Protein AF-A0A1W9PDZ0-F1 (afdb_monomer)

Radius of gyration: 18.35 Å; Cα contacts (8 Å, |Δi|>4): 127; chains: 1; bounding box: 54×23×53 Å

Sequence (155 aa):
MIEKKENYKMKNGFCNVFLFLFAMDGILSLFGGTITLLGSNITQTWYYQIFGGIFSFGIVVCAIVQITIGFVKKLRWSARIIGMYVIFYSIMGPIIAFLYGLYLGMQGMSAMEARIFGLRSTFMNIYSVIIGFIQIVLFFWALKDLSKGHYLSKG

Nearest PDB structures (foldseek):
  3zdl-assembly1_A  TM=4.942E-01  e=3.289E+00  Gallus gallus

Mean predicted aligned error: 8.2 Å

Structure (mmCIF, N/CA/C/O backbone):
data_AF-A0A1W9PDZ0-F1
#
_entry.id   AF-A0A1W9PDZ0-F1
#
loop_
_atom_site.group_PDB
_atom_site.id
_atom_site.type_symbol
_atom_site.label_atom_id
_atom_site.label_alt_id
_atom_site.label_comp_id
_atom_site.label_asym_id
_atom_site.label_entity_id
_atom_site.label_seq_id
_atom_site.pdbx_PDB_ins_code
_atom_site.Cartn_x
_atom_site.Cartn_y
_atom_site.Cartn_z
_atom_site.occupancy
_atom_site.B_iso_or_equiv
_atom_site.auth_seq_id
_atom_site.auth_comp_id
_atom_site.auth_asym_id
_atom_site.auth_atom_id
_atom_site.pdbx_PDB_model_num
ATOM 1 N N . MET A 1 1 ? -29.556 5.976 27.550 1.00 47.12 1 MET A N 1
ATOM 2 C CA . MET A 1 1 ? -29.011 4.919 26.651 1.00 47.12 1 MET A CA 1
ATOM 3 C C . MET A 1 1 ? -28.590 5.433 25.266 1.00 47.12 1 MET A C 1
ATOM 5 O O . MET A 1 1 ? -27.787 4.768 24.622 1.00 47.12 1 MET A O 1
ATOM 9 N N . ILE A 1 2 ? -29.073 6.598 24.814 1.00 44.34 2 ILE A N 1
ATOM 10 C CA . ILE A 1 2 ? -28.800 7.152 23.473 1.00 44.34 2 ILE A CA 1
ATOM 11 C C . ILE A 1 2 ? -27.422 7.852 23.401 1.00 44.34 2 ILE A C 1
ATOM 13 O O . ILE A 1 2 ? -26.660 7.592 22.473 1.00 44.34 2 ILE A O 1
ATOM 17 N N . GLU A 1 3 ? -27.007 8.579 24.445 1.00 34.84 3 GLU A N 1
ATOM 18 C CA . GLU A 1 3 ? -25.700 9.276 24.495 1.00 34.84 3 GLU A CA 1
ATOM 19 C C . GLU A 1 3 ? -24.471 8.349 24.429 1.00 34.84 3 GLU A C 1
ATOM 21 O O . GLU A 1 3 ? -23.415 8.711 23.907 1.00 34.84 3 GLU A O 1
ATOM 26 N N . LYS A 1 4 ? -24.592 7.105 24.915 1.00 38.75 4 LYS A N 1
ATOM 27 C CA . LYS A 1 4 ? -23.493 6.122 24.861 1.00 38.75 4 LYS A CA 1
ATOM 28 C C . LYS A 1 4 ? -23.217 5.642 23.428 1.00 38.75 4 LYS A C 1
ATOM 30 O O . LYS A 1 4 ? -22.104 5.203 23.141 1.00 38.75 4 LYS A O 1
ATOM 35 N N . LYS A 1 5 ? -24.213 5.734 22.536 1.00 40.66 5 LYS A N 1
ATOM 36 C CA . LYS A 1 5 ? -24.134 5.319 21.127 1.00 40.66 5 LYS A CA 1
ATOM 37 C C . LYS A 1 5 ? -23.450 6.383 20.260 1.00 40.66 5 LYS A C 1
ATOM 39 O O . LYS A 1 5 ? -22.642 6.029 19.405 1.00 40.66 5 LYS A O 1
ATOM 44 N N . GLU A 1 6 ? -23.688 7.668 20.526 1.00 36.66 6 GLU A N 1
ATOM 45 C CA . GLU A 1 6 ? -23.016 8.778 19.824 1.00 36.66 6 GLU A CA 1
ATOM 46 C C . GLU A 1 6 ? -21.526 8.874 20.156 1.00 36.66 6 GLU A C 1
ATOM 48 O O . GLU A 1 6 ? -20.690 9.003 19.258 1.00 36.66 6 GLU A O 1
ATOM 53 N N . ASN A 1 7 ? -21.162 8.688 21.426 1.00 38.09 7 ASN A N 1
ATOM 54 C CA . ASN A 1 7 ? -19.760 8.699 21.851 1.00 38.09 7 ASN A CA 1
ATOM 55 C C . ASN A 1 7 ? -18.939 7.529 21.259 1.00 38.09 7 ASN A C 1
ATOM 57 O O . ASN A 1 7 ? -17.730 7.646 21.050 1.00 38.09 7 ASN A O 1
ATOM 61 N N . TYR A 1 8 ? -19.588 6.403 20.943 1.00 42.28 8 TYR A N 1
ATOM 62 C CA . TYR A 1 8 ? -18.967 5.276 20.233 1.00 42.28 8 TYR A CA 1
ATOM 63 C C . TYR A 1 8 ? -18.727 5.578 18.746 1.00 42.28 8 TYR A C 1
ATOM 65 O O . TYR A 1 8 ? -17.746 5.108 18.169 1.00 42.28 8 TYR A O 1
ATOM 73 N N . LYS A 1 9 ? -19.601 6.387 18.133 1.00 43.34 9 LYS A N 1
ATOM 74 C CA . LYS A 1 9 ? -19.535 6.766 16.716 1.00 43.34 9 LYS A CA 1
ATOM 75 C C . LYS A 1 9 ? -18.369 7.725 16.445 1.00 43.34 9 LYS A C 1
ATOM 77 O O . LYS A 1 9 ? -17.638 7.525 15.480 1.00 43.34 9 LYS A O 1
ATOM 82 N N . MET A 1 10 ? -18.123 8.687 17.342 1.00 42.72 10 MET A N 1
ATOM 83 C CA . MET A 1 10 ? -16.971 9.600 17.243 1.00 42.72 10 MET A CA 1
ATOM 84 C C . MET A 1 10 ? -15.621 8.925 17.546 1.00 42.72 10 MET A C 1
ATOM 86 O O . MET A 1 10 ? -14.622 9.246 16.907 1.00 42.72 10 MET A O 1
ATOM 90 N N . LYS A 1 11 ? -15.565 7.939 18.456 1.00 51.50 11 LYS A N 1
ATOM 91 C CA . LYS A 1 11 ? -14.305 7.253 18.827 1.00 51.50 11 LYS A CA 1
ATOM 92 C C . LYS A 1 11 ? -13.717 6.329 17.750 1.00 51.50 11 LYS A C 1
ATOM 94 O O . LYS A 1 11 ? -12.567 5.915 17.902 1.00 51.50 11 LYS A O 1
ATOM 99 N N . ASN A 1 12 ? -14.469 6.038 16.685 1.00 65.19 12 ASN A N 1
ATOM 100 C CA . ASN A 1 12 ? -14.071 5.129 15.603 1.00 65.19 12 ASN A CA 1
ATOM 101 C C . ASN A 1 12 ? -13.900 5.824 14.237 1.00 65.19 12 ASN A C 1
ATOM 103 O O . ASN A 1 12 ? -13.544 5.162 13.265 1.00 65.19 12 ASN A O 1
ATOM 107 N N . GLY A 1 13 ? -14.125 7.142 14.146 1.00 73.62 13 GLY A N 1
ATOM 108 C CA . GLY A 1 13 ? -14.081 7.875 12.874 1.00 73.62 13 GLY A CA 1
ATOM 109 C C . GLY A 1 13 ? -12.735 7.755 12.157 1.00 73.62 13 GLY A C 1
ATOM 110 O O . GLY A 1 13 ? -12.700 7.418 10.978 1.00 73.62 13 GLY A O 1
ATOM 111 N N . PHE A 1 14 ? -11.628 7.924 12.887 1.00 82.94 14 PHE A N 1
ATOM 112 C CA . PHE A 1 14 ? -10.283 7.822 12.314 1.00 82.94 14 PHE A CA 1
ATOM 113 C C . PHE A 1 14 ? -9.988 6.433 11.734 1.00 82.94 14 PHE A C 1
ATOM 115 O O . PHE A 1 14 ? -9.549 6.330 10.596 1.00 82.94 14 PHE A O 1
ATOM 122 N N . CYS A 1 15 ? -10.271 5.362 12.484 1.00 82.06 15 CYS A N 1
ATOM 123 C CA . CYS A 1 15 ? -10.005 3.998 12.023 1.00 82.06 15 CYS A CA 1
ATOM 124 C C . CYS A 1 15 ? -10.846 3.643 10.792 1.00 82.06 15 CYS A C 1
ATOM 126 O O . CYS A 1 15 ? -10.344 2.974 9.899 1.00 82.06 15 CYS A O 1
ATOM 128 N N . ASN A 1 16 ? -12.099 4.103 10.722 1.00 83.81 16 ASN A N 1
ATOM 129 C CA . ASN A 1 16 ? -12.952 3.890 9.552 1.00 83.81 16 ASN A CA 1
ATOM 130 C C . ASN A 1 16 ? -12.442 4.653 8.323 1.00 83.81 16 ASN A C 1
ATOM 132 O O . ASN A 1 16 ? -12.399 4.090 7.232 1.00 83.81 16 ASN A O 1
ATOM 136 N N . VAL A 1 17 ? -12.023 5.912 8.497 1.00 86.88 17 VAL A N 1
ATOM 137 C CA . VAL A 1 17 ? -11.403 6.703 7.422 1.00 86.88 17 VAL A CA 1
ATOM 138 C C . VAL A 1 17 ? -10.111 6.038 6.957 1.00 86.88 17 VAL A C 1
ATOM 140 O O . VAL A 1 17 ? -9.912 5.862 5.760 1.00 86.88 17 VAL A O 1
ATOM 143 N N . PHE A 1 18 ? -9.267 5.592 7.888 1.00 88.56 18 PHE A N 1
ATOM 144 C CA . PHE A 1 18 ? -8.042 4.873 7.562 1.00 88.56 18 PHE A CA 1
ATOM 145 C C . PHE A 1 18 ? -8.325 3.562 6.823 1.00 88.56 18 PHE A C 1
ATOM 147 O O . PHE A 1 18 ? -7.682 3.284 5.820 1.00 88.56 18 PHE A O 1
ATOM 154 N N . LEU A 1 19 ? -9.319 2.787 7.263 1.00 89.00 19 LEU A N 1
ATOM 155 C CA . LEU A 1 19 ? -9.740 1.550 6.602 1.00 89.00 19 LEU A CA 1
ATOM 156 C C . LEU A 1 19 ? -10.207 1.810 5.158 1.00 89.00 19 LEU A C 1
ATOM 158 O O . LEU A 1 19 ? -9.915 1.019 4.263 1.00 89.00 19 LEU A O 1
ATOM 162 N N . PHE A 1 20 ? -10.905 2.923 4.920 1.00 89.00 20 PHE A N 1
ATOM 163 C CA . PHE A 1 20 ? -11.317 3.331 3.578 1.00 89.00 20 PHE A CA 1
ATOM 164 C C . PHE A 1 20 ? -10.123 3.743 2.707 1.00 89.00 20 PHE A C 1
ATOM 166 O O . PHE A 1 20 ? -9.996 3.265 1.582 1.00 89.00 20 PHE A O 1
ATOM 173 N N . LEU A 1 21 ? -9.218 4.574 3.231 1.00 90.56 21 LEU A N 1
ATOM 174 C CA . LEU A 1 21 ? -7.992 4.970 2.528 1.00 90.56 21 LEU A CA 1
ATOM 175 C C . LEU A 1 21 ? -7.118 3.755 2.195 1.00 90.56 21 LEU A C 1
ATOM 177 O O . LEU A 1 21 ? -6.616 3.639 1.081 1.00 90.56 21 LEU A O 1
ATOM 181 N N . PHE A 1 22 ? -7.018 2.811 3.129 1.00 90.75 22 PHE A N 1
ATOM 182 C CA . PHE A 1 22 ? -6.340 1.534 2.947 1.00 90.75 22 PHE A CA 1
ATOM 183 C C . PHE A 1 22 ? -6.950 0.717 1.801 1.00 90.75 22 PHE A C 1
ATOM 185 O O . PHE A 1 22 ? -6.218 0.180 0.976 1.00 90.75 22 PHE A O 1
ATOM 192 N N . ALA A 1 23 ? -8.279 0.645 1.695 1.00 91.12 23 ALA A N 1
ATOM 193 C CA . ALA A 1 23 ? -8.930 -0.039 0.577 1.00 91.12 23 ALA A CA 1
ATOM 194 C C . ALA A 1 23 ? -8.678 0.663 -0.767 1.00 91.12 23 ALA A C 1
ATOM 196 O O . ALA A 1 23 ? -8.383 0.004 -1.763 1.00 91.12 23 ALA A O 1
ATOM 197 N N . MET A 1 24 ? -8.776 1.996 -0.793 1.00 90.69 24 MET A N 1
ATOM 198 C CA . MET A 1 24 ? -8.548 2.792 -2.003 1.00 90.69 24 MET A CA 1
ATOM 199 C C . MET A 1 24 ? -7.126 2.629 -2.536 1.00 90.69 24 MET A C 1
ATOM 201 O O . MET A 1 24 ? -6.944 2.462 -3.736 1.00 90.69 24 MET A O 1
ATOM 205 N N . ASP A 1 25 ? -6.131 2.602 -1.658 1.00 89.50 25 ASP A N 1
ATOM 206 C CA . ASP A 1 25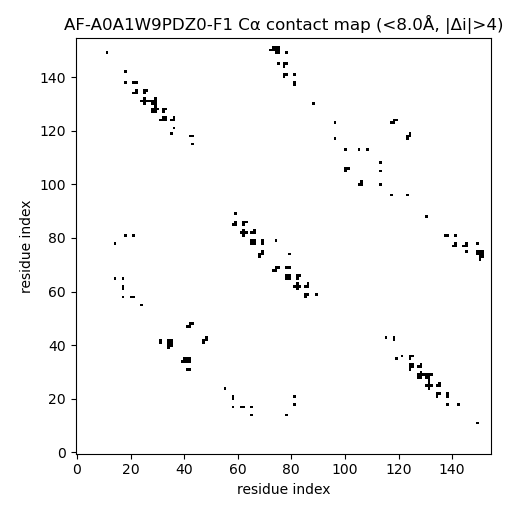 ? -4.734 2.376 -2.030 1.00 89.50 25 ASP A CA 1
ATOM 207 C C . ASP A 1 25 ? -4.475 0.975 -2.592 1.00 89.50 25 ASP A C 1
ATOM 209 O O . ASP A 1 25 ? -3.783 0.819 -3.601 1.00 89.50 25 ASP A O 1
ATOM 213 N N . GLY A 1 26 ? -5.120 -0.044 -2.016 1.00 89.69 26 GLY A N 1
ATOM 214 C CA . GLY A 1 26 ? -5.092 -1.398 -2.566 1.00 89.69 26 GLY A CA 1
ATOM 215 C C . GLY A 1 26 ? -5.705 -1.461 -3.969 1.00 89.69 26 GLY A C 1
ATOM 216 O O . GLY A 1 26 ? -5.129 -2.069 -4.871 1.00 89.69 26 GLY A O 1
ATOM 217 N N . ILE A 1 27 ? -6.837 -0.778 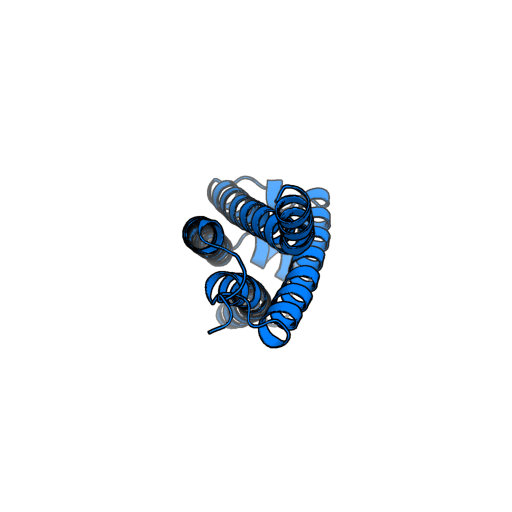-4.183 1.00 91.12 27 ILE A N 1
ATOM 218 C CA . ILE A 1 27 ? -7.495 -0.676 -5.496 1.00 91.12 27 ILE A CA 1
ATOM 219 C C . ILE A 1 27 ? -6.613 0.071 -6.499 1.00 91.12 27 ILE A C 1
ATOM 221 O O . ILE A 1 27 ? -6.462 -0.396 -7.625 1.00 91.12 27 ILE A O 1
ATOM 225 N N . LEU A 1 28 ? -6.004 1.192 -6.108 1.00 88.25 28 LEU A N 1
ATOM 226 C CA . LEU A 1 28 ? -5.090 1.946 -6.968 1.00 88.25 28 LEU A CA 1
ATOM 227 C C . LEU A 1 28 ? -3.866 1.113 -7.357 1.00 88.25 28 LEU A C 1
ATOM 229 O O . LEU A 1 28 ? -3.462 1.134 -8.517 1.00 88.25 28 LEU A O 1
ATOM 233 N N . SER A 1 29 ? -3.316 0.334 -6.425 1.00 87.19 29 SER A N 1
ATOM 234 C CA . SER A 1 29 ? -2.190 -0.568 -6.691 1.00 87.19 29 SER A CA 1
ATOM 235 C C . SER A 1 29 ? -2.568 -1.684 -7.670 1.00 87.19 29 SER A C 1
ATOM 237 O O . SER A 1 29 ? -1.831 -1.941 -8.624 1.00 87.19 29 SER A O 1
ATOM 239 N N . LEU A 1 30 ? -3.746 -2.296 -7.495 1.00 91.00 30 LEU A N 1
ATOM 240 C CA . LEU A 1 30 ? -4.287 -3.294 -8.424 1.00 91.00 30 LEU A CA 1
ATOM 241 C C . LEU A 1 30 ? -4.525 -2.703 -9.813 1.00 91.00 30 LEU A C 1
ATOM 243 O O . LEU A 1 30 ? -4.087 -3.271 -10.812 1.00 91.00 30 LEU A O 1
ATOM 247 N N . PHE A 1 31 ? -5.212 -1.565 -9.880 1.00 88.25 31 PHE A N 1
ATOM 248 C CA . PHE A 1 31 ? -5.583 -0.922 -11.133 1.00 88.25 31 PHE A CA 1
ATOM 249 C C . PHE A 1 31 ? -4.346 -0.426 -11.881 1.00 88.25 31 PHE A C 1
ATOM 251 O O . PHE A 1 31 ? -4.163 -0.765 -13.047 1.00 88.25 31 PHE A O 1
ATOM 258 N N . GLY A 1 32 ? -3.455 0.297 -11.199 1.00 83.75 32 GLY A N 1
ATOM 259 C CA . GLY A 1 32 ? -2.211 0.805 -11.768 1.00 83.75 32 GLY A CA 1
ATOM 260 C C . GLY A 1 32 ? -1.298 -0.315 -12.260 1.00 83.75 32 GLY A C 1
ATOM 261 O O . GLY A 1 32 ? -0.846 -0.273 -13.406 1.00 83.75 32 GLY A O 1
ATOM 262 N N . GLY A 1 33 ? -1.081 -1.349 -11.444 1.00 86.00 33 GLY A N 1
ATOM 263 C CA . GLY A 1 33 ? -0.264 -2.496 -11.837 1.00 86.00 33 GLY A CA 1
ATOM 264 C C . GLY A 1 33 ? -0.861 -3.252 -13.027 1.00 86.00 33 GLY A C 1
ATOM 265 O O . GLY A 1 33 ? -0.171 -3.485 -14.015 1.00 86.00 33 GLY A O 1
ATOM 266 N N . THR A 1 34 ? -2.164 -3.552 -12.996 1.00 87.50 34 THR A N 1
ATOM 267 C CA . THR A 1 34 ? -2.842 -4.293 -14.076 1.00 87.50 34 THR A CA 1
ATOM 268 C C . THR A 1 34 ? -2.848 -3.513 -15.388 1.00 87.50 34 THR A C 1
ATOM 270 O O . THR A 1 34 ? -2.517 -4.062 -16.433 1.00 87.50 34 THR A O 1
ATOM 273 N N . ILE A 1 35 ? -3.173 -2.220 -15.356 1.00 86.88 35 ILE A N 1
ATOM 274 C CA . ILE A 1 35 ? -3.197 -1.371 -16.555 1.00 86.88 35 ILE A CA 1
ATOM 275 C C . ILE A 1 35 ? -1.810 -1.243 -17.180 1.00 86.88 35 ILE A C 1
ATOM 277 O O . ILE A 1 35 ? -1.686 -1.276 -18.404 1.00 86.88 35 ILE A O 1
ATOM 281 N N . THR A 1 36 ? -0.768 -1.153 -16.355 1.00 85.19 36 THR A N 1
ATOM 282 C CA . THR A 1 36 ? 0.613 -1.109 -16.849 1.00 85.19 36 THR A CA 1
ATOM 283 C C . THR A 1 36 ? 1.017 -2.440 -17.482 1.00 85.19 36 THR A C 1
ATOM 285 O O . THR A 1 36 ? 1.621 -2.446 -18.551 1.00 85.19 36 THR A O 1
ATOM 288 N N . LEU A 1 37 ? 0.619 -3.571 -16.886 1.00 86.88 37 LEU A N 1
ATOM 289 C CA . LEU A 1 37 ? 0.837 -4.908 -17.457 1.00 86.88 37 LEU A CA 1
ATOM 290 C C . LEU A 1 37 ? 0.090 -5.120 -18.783 1.00 86.88 37 LEU A C 1
ATOM 292 O O . LEU A 1 37 ? 0.577 -5.847 -19.643 1.00 86.88 37 LEU A O 1
ATOM 296 N N . LEU A 1 38 ? -1.050 -4.452 -18.978 1.00 86.69 38 LEU A N 1
ATOM 297 C CA . LEU A 1 38 ? -1.795 -4.431 -20.244 1.00 86.69 38 LEU A CA 1
ATOM 298 C C . LEU A 1 38 ? -1.204 -3.460 -21.288 1.00 86.69 38 LEU A C 1
ATOM 300 O O . LEU A 1 38 ? -1.784 -3.283 -22.357 1.00 86.69 38 LEU A O 1
ATOM 304 N N . GLY A 1 39 ? -0.056 -2.835 -21.004 1.00 80.12 39 GLY A N 1
ATOM 305 C CA . GLY A 1 39 ? 0.682 -1.991 -21.949 1.00 80.12 39 GLY A CA 1
ATOM 306 C C . GLY A 1 39 ? 0.290 -0.512 -21.944 1.00 80.12 39 GLY A C 1
ATOM 307 O O . GLY A 1 39 ? 0.731 0.241 -22.812 1.00 80.12 39 GLY A O 1
ATOM 308 N N . SER A 1 40 ? -0.521 -0.063 -20.984 1.00 80.50 40 SER A N 1
ATOM 309 C CA . SER A 1 40 ? -0.903 1.346 -20.872 1.00 80.50 40 SER A CA 1
ATOM 310 C C . SER A 1 40 ? 0.088 2.151 -20.028 1.00 80.50 40 SER A C 1
ATOM 312 O O . SER A 1 40 ? 0.560 1.714 -18.982 1.00 80.50 40 SER A O 1
ATOM 314 N N . ASN A 1 41 ? 0.362 3.385 -20.461 1.00 69.44 41 ASN A N 1
ATOM 315 C CA . ASN A 1 41 ? 1.307 4.296 -19.808 1.00 69.44 41 ASN A CA 1
ATOM 316 C C . ASN A 1 41 ? 0.642 5.247 -18.790 1.00 69.44 41 ASN A C 1
ATOM 318 O O . ASN A 1 41 ? 1.270 6.218 -18.371 1.00 69.44 41 ASN A O 1
ATOM 322 N N . ILE A 1 42 ? -0.613 5.016 -18.382 1.00 67.75 42 ILE A N 1
ATOM 323 C CA . ILE A 1 42 ? -1.341 5.914 -17.456 1.00 67.75 42 ILE A CA 1
ATOM 324 C C . ILE A 1 42 ? -0.565 6.129 -16.145 1.00 67.75 42 ILE A C 1
ATOM 326 O O . ILE A 1 42 ? -0.472 7.257 -15.658 1.00 67.75 42 ILE A O 1
ATOM 330 N N . THR A 1 43 ? 0.073 5.081 -15.622 1.00 64.12 43 THR A N 1
ATOM 331 C CA . THR A 1 43 ? 0.908 5.125 -14.408 1.00 64.12 43 THR A CA 1
ATOM 332 C C . THR A 1 43 ? 2.197 5.935 -14.569 1.00 64.12 43 THR A C 1
ATOM 334 O O . THR A 1 43 ? 2.779 6.376 -13.579 1.00 64.12 43 THR A O 1
ATOM 337 N N . GLN A 1 44 ? 2.629 6.186 -15.810 1.00 66.38 44 GLN A N 1
ATOM 338 C CA . GLN A 1 44 ? 3.800 7.004 -16.133 1.00 66.38 44 GLN A CA 1
ATOM 339 C C . GLN A 1 44 ? 3.459 8.499 -16.216 1.00 66.38 44 GLN A C 1
ATOM 341 O O . GLN A 1 44 ? 4.372 9.324 -16.201 1.00 66.38 44 GLN A O 1
ATOM 346 N N . THR A 1 45 ? 2.174 8.873 -16.261 1.00 75.62 45 THR A N 1
ATOM 347 C CA . THR A 1 45 ? 1.768 10.285 -16.314 1.00 75.62 45 THR A CA 1
ATOM 348 C C . THR A 1 45 ? 2.163 11.027 -15.037 1.00 75.62 45 THR A C 1
ATOM 350 O O . THR A 1 45 ? 2.057 10.506 -13.926 1.00 75.62 45 THR A O 1
ATOM 353 N N . TRP A 1 46 ? 2.621 12.273 -15.184 1.00 71.56 46 TRP A N 1
ATOM 354 C CA . TRP A 1 46 ? 3.118 13.060 -14.051 1.00 71.56 46 TRP A CA 1
ATOM 355 C C . TRP A 1 46 ? 2.045 13.279 -12.971 1.00 71.56 46 TRP A C 1
ATOM 357 O O . TRP A 1 46 ? 2.340 13.172 -11.782 1.00 71.56 46 TRP A O 1
ATOM 367 N N . TYR A 1 47 ? 0.790 13.495 -13.386 1.00 73.06 47 TYR A N 1
ATOM 368 C CA . TYR A 1 47 ? -0.355 13.651 -12.490 1.00 73.06 47 TYR A CA 1
ATOM 369 C C . TYR A 1 47 ? -0.588 12.411 -11.628 1.00 73.06 47 TYR A C 1
ATOM 371 O O . TYR A 1 47 ? -0.749 12.538 -10.416 1.00 73.06 47 TYR A O 1
ATOM 379 N N . TYR A 1 48 ? -0.555 11.215 -12.227 1.00 75.94 48 TYR A N 1
ATOM 380 C CA . TYR A 1 48 ? -0.727 9.964 -11.490 1.00 75.94 48 TYR A CA 1
ATOM 381 C C . TYR A 1 48 ? 0.386 9.771 -10.458 1.00 75.94 48 TYR A C 1
ATOM 383 O O . TYR A 1 48 ? 0.126 9.358 -9.332 1.00 75.94 48 TYR A O 1
ATOM 391 N N . GLN A 1 49 ? 1.622 10.129 -10.809 1.00 71.81 49 GLN A N 1
ATOM 392 C CA . GLN A 1 49 ? 2.762 9.972 -9.909 1.00 71.81 49 GLN A CA 1
ATOM 393 C C . GLN A 1 49 ? 2.747 10.956 -8.736 1.00 71.81 49 GLN A C 1
ATOM 395 O O . GLN A 1 49 ? 3.066 10.563 -7.616 1.00 71.81 49 GLN A O 1
ATOM 400 N N . ILE A 1 50 ? 2.358 12.214 -8.956 1.00 77.12 50 ILE A N 1
ATOM 401 C CA . ILE A 1 50 ? 2.214 13.177 -7.855 1.00 77.12 50 ILE A CA 1
ATOM 402 C C . ILE A 1 50 ? 1.043 12.797 -6.961 1.00 77.12 50 ILE A C 1
ATOM 404 O O . ILE A 1 50 ? 1.189 12.789 -5.739 1.00 77.12 50 ILE A O 1
ATOM 408 N N . PHE A 1 51 ? -0.095 12.445 -7.560 1.00 77.38 51 PHE A N 1
ATOM 409 C CA . PHE A 1 51 ? -1.258 12.003 -6.806 1.00 77.38 51 PHE A CA 1
ATOM 410 C C . PHE A 1 51 ? -0.925 10.766 -5.967 1.00 77.38 51 PHE A C 1
ATOM 412 O O . PHE A 1 51 ? -1.131 10.783 -4.758 1.00 77.38 51 PHE A O 1
ATOM 419 N N . GLY A 1 52 ? -0.320 9.743 -6.575 1.00 75.81 52 GLY A N 1
ATOM 420 C CA . GLY A 1 52 ? 0.119 8.532 -5.885 1.00 75.81 52 GLY A CA 1
ATOM 421 C C . GLY A 1 52 ? 1.141 8.810 -4.782 1.00 75.81 52 GLY A C 1
ATOM 422 O O . GLY A 1 52 ? 1.022 8.256 -3.695 1.00 75.81 52 GLY A O 1
ATOM 423 N N . GLY A 1 53 ? 2.099 9.713 -5.012 1.00 76.50 53 GLY A N 1
ATOM 424 C CA . GLY A 1 53 ? 3.098 10.095 -4.012 1.00 76.50 53 GLY A CA 1
ATOM 425 C C . GLY A 1 53 ? 2.494 10.795 -2.792 1.00 76.50 53 GLY A C 1
ATOM 426 O O . GLY A 1 53 ? 2.754 10.394 -1.658 1.00 76.50 53 GLY A O 1
ATOM 427 N N . ILE A 1 54 ? 1.649 11.808 -3.011 1.00 77.44 54 ILE A N 1
ATOM 428 C CA . ILE A 1 54 ? 0.970 12.539 -1.927 1.00 77.44 54 ILE A CA 1
ATOM 429 C C . ILE A 1 54 ? 0.022 11.605 -1.168 1.00 77.44 54 ILE A C 1
ATOM 431 O O . ILE A 1 54 ? -0.009 11.610 0.063 1.00 77.44 54 ILE A O 1
ATOM 435 N N . PHE A 1 55 ? -0.733 10.785 -1.898 1.00 81.69 55 PHE A N 1
ATOM 436 C CA . PHE A 1 55 ? -1.690 9.850 -1.322 1.00 81.69 55 PHE A CA 1
ATOM 437 C C . PHE A 1 55 ? -1.001 8.768 -0.480 1.00 81.69 55 PHE A C 1
ATOM 439 O O . PHE A 1 55 ? -1.389 8.544 0.668 1.00 81.69 55 PHE A O 1
ATOM 446 N N . SER A 1 56 ? 0.075 8.169 -1.000 1.00 77.69 56 SER A N 1
ATOM 447 C CA . SER A 1 56 ? 0.882 7.175 -0.286 1.00 77.69 56 SER A CA 1
ATOM 448 C C . SER A 1 56 ? 1.506 7.766 0.981 1.00 77.69 56 SER A C 1
ATOM 450 O O . SER A 1 56 ? 1.400 7.172 2.054 1.00 77.69 56 SER A O 1
ATOM 452 N N . PHE A 1 57 ? 2.056 8.985 0.908 1.00 82.19 57 PHE A N 1
ATOM 453 C CA . PHE A 1 57 ? 2.576 9.679 2.087 1.00 82.19 57 PHE A CA 1
ATOM 454 C C . PHE A 1 57 ? 1.492 9.889 3.154 1.00 82.19 57 PHE A C 1
ATOM 456 O O . PHE A 1 57 ? 1.707 9.579 4.328 1.00 82.19 57 PHE A O 1
ATOM 463 N N . GLY A 1 58 ? 0.307 10.356 2.751 1.00 83.94 58 GLY A N 1
ATOM 464 C CA . GLY A 1 58 ? -0.831 10.531 3.653 1.00 83.94 58 GLY A CA 1
ATOM 465 C C . GLY A 1 58 ? -1.225 9.230 4.357 1.00 83.94 58 GLY A C 1
ATOM 466 O O . GLY A 1 58 ? -1.431 9.221 5.571 1.00 83.94 58 GLY A O 1
ATOM 467 N N . ILE A 1 59 ? -1.254 8.114 3.628 1.00 87.62 59 ILE A N 1
ATOM 468 C CA . ILE A 1 59 ? -1.583 6.798 4.188 1.00 87.62 59 ILE A CA 1
ATOM 469 C C . ILE A 1 59 ? -0.519 6.306 5.164 1.00 87.62 59 ILE A C 1
ATOM 471 O O . ILE A 1 59 ? -0.878 5.789 6.223 1.00 87.62 59 ILE A O 1
ATOM 475 N N . VAL A 1 60 ? 0.766 6.514 4.875 1.00 89.06 60 VAL A N 1
ATOM 476 C CA . VAL A 1 60 ? 1.855 6.175 5.804 1.00 89.06 60 VAL A CA 1
ATOM 477 C C . VAL A 1 60 ? 1.723 6.968 7.103 1.00 89.06 60 VAL A C 1
ATOM 479 O O . VAL A 1 60 ? 1.790 6.386 8.188 1.00 89.06 60 VAL A O 1
ATOM 482 N N . VAL A 1 61 ? 1.458 8.275 7.023 1.00 88.56 61 VAL A N 1
ATOM 483 C CA . VAL A 1 61 ? 1.224 9.108 8.214 1.00 88.56 61 VAL A CA 1
ATOM 484 C C . VAL A 1 61 ? 0.020 8.592 9.005 1.00 88.56 61 VAL A C 1
ATOM 486 O O . VAL A 1 61 ? 0.111 8.406 10.222 1.00 88.56 61 VAL A O 1
ATOM 489 N N . CYS A 1 62 ? -1.094 8.283 8.336 1.00 89.31 62 CYS A N 1
ATOM 490 C CA . CYS A 1 62 ? -2.258 7.706 9.003 1.00 89.31 62 CYS A CA 1
ATOM 491 C C . CYS A 1 62 ? -1.954 6.341 9.637 1.00 89.31 62 CYS A C 1
ATOM 493 O O . CYS A 1 62 ? -2.441 6.064 10.733 1.00 89.31 62 CYS A O 1
ATOM 495 N N . ALA A 1 63 ? -1.126 5.509 9.007 1.00 88.50 63 ALA A N 1
ATOM 496 C CA . ALA A 1 63 ? -0.724 4.214 9.541 1.00 88.50 63 ALA A CA 1
ATOM 497 C C . ALA A 1 63 ? 0.107 4.351 10.822 1.00 88.50 63 ALA A C 1
ATOM 499 O O . ALA A 1 63 ? -0.145 3.632 11.789 1.00 88.50 63 ALA A O 1
ATOM 500 N N . ILE A 1 64 ? 1.029 5.317 10.886 1.00 88.56 64 ILE A N 1
ATOM 501 C CA . ILE A 1 64 ? 1.798 5.621 12.105 1.00 88.56 64 ILE A CA 1
ATOM 502 C C . ILE A 1 64 ? 0.855 6.032 13.241 1.00 88.56 64 ILE A C 1
ATOM 504 O O . ILE A 1 64 ? 0.951 5.518 14.361 1.00 88.56 64 ILE A O 1
ATOM 508 N N . VAL A 1 65 ? -0.101 6.919 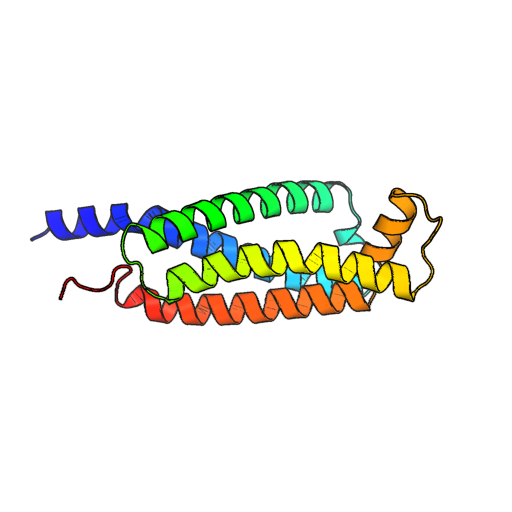12.953 1.00 87.25 65 VAL A N 1
ATOM 509 C CA . VAL A 1 65 ? -1.111 7.348 13.931 1.00 87.25 65 VAL A CA 1
ATOM 510 C C . VAL A 1 65 ? -1.963 6.158 14.385 1.00 87.25 65 VAL A C 1
ATOM 512 O O . VAL A 1 65 ? -2.155 5.963 15.585 1.00 87.25 65 VAL A O 1
ATOM 515 N N . GLN A 1 66 ? -2.412 5.310 13.459 1.00 84.56 66 GLN A N 1
ATOM 516 C CA . GLN A 1 66 ? -3.197 4.111 13.753 1.00 84.56 66 GLN A CA 1
ATOM 517 C C . GLN A 1 66 ? -2.438 3.131 14.660 1.00 84.56 66 GLN A C 1
ATOM 519 O O . GLN A 1 66 ? -3.005 2.623 15.630 1.00 84.56 66 GLN A O 1
ATOM 524 N N . ILE A 1 67 ? -1.153 2.892 14.387 1.00 85.50 67 ILE A N 1
ATOM 525 C CA . ILE A 1 67 ? -0.281 2.047 15.211 1.00 85.50 67 ILE A CA 1
ATOM 526 C C . ILE A 1 67 ? -0.141 2.642 16.615 1.00 85.50 67 ILE A C 1
ATOM 528 O O . ILE A 1 67 ? -0.318 1.932 17.607 1.00 85.50 67 ILE A O 1
ATOM 532 N N . THR A 1 68 ? 0.098 3.952 16.705 1.00 84.94 68 THR A N 1
ATOM 533 C CA . THR A 1 68 ? 0.237 4.673 17.979 1.00 84.94 68 THR A CA 1
ATOM 534 C C . THR A 1 68 ? -1.029 4.537 18.825 1.00 84.94 68 THR A C 1
ATOM 536 O O . THR A 1 68 ? -0.970 4.150 19.993 1.00 84.94 68 THR A O 1
ATOM 539 N N . ILE A 1 69 ? -2.204 4.756 18.225 1.00 80.56 69 ILE A N 1
ATOM 540 C CA . ILE A 1 69 ? -3.496 4.550 18.894 1.00 80.56 69 ILE A CA 1
ATOM 541 C C . ILE A 1 69 ? -3.666 3.074 19.287 1.00 80.56 69 ILE A C 1
ATOM 543 O O . ILE A 1 69 ? -4.174 2.780 20.373 1.00 80.56 69 ILE A O 1
ATOM 547 N N . GLY A 1 70 ? -3.219 2.146 18.439 1.00 76.25 70 GLY A N 1
ATOM 548 C CA . GLY A 1 70 ? -3.268 0.707 18.674 1.00 76.25 70 GLY A CA 1
ATOM 549 C C . GLY A 1 70 ? -2.532 0.260 19.929 1.00 76.25 70 GLY A C 1
ATOM 550 O O . GLY A 1 70 ? -3.090 -0.528 20.701 1.00 76.25 70 GLY A 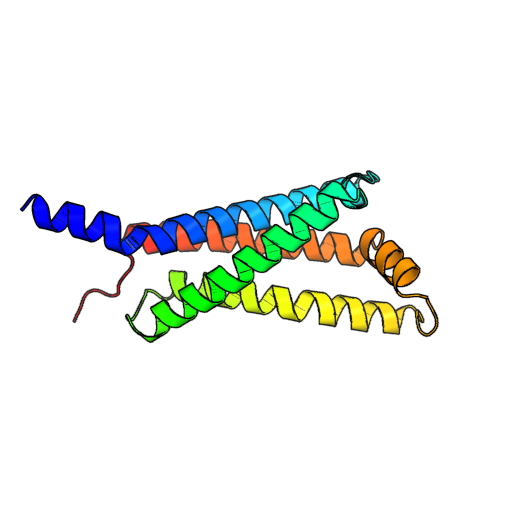O 1
ATOM 551 N N . PHE A 1 71 ? -1.337 0.803 20.157 1.00 74.88 71 PHE A N 1
ATOM 552 C CA . PHE A 1 71 ? -0.539 0.540 21.352 1.00 74.88 71 PHE A CA 1
ATOM 553 C C . PHE A 1 71 ? -1.114 1.218 22.598 1.00 74.88 71 PHE A C 1
ATOM 555 O O . PHE A 1 71 ? -1.239 0.572 23.636 1.00 74.88 71 PHE A O 1
ATOM 562 N N . VAL A 1 72 ? -1.544 2.480 22.495 1.00 77.31 72 VAL A N 1
ATOM 563 C CA . VAL A 1 72 ? -2.032 3.250 23.653 1.00 77.31 72 VAL A CA 1
ATOM 564 C C . VAL A 1 72 ? -3.406 2.773 24.134 1.00 77.31 72 VAL A C 1
ATOM 566 O O . VAL A 1 72 ? -3.645 2.672 25.335 1.00 77.31 72 VAL A O 1
ATOM 569 N N . LYS A 1 73 ? -4.338 2.474 23.220 1.00 70.56 73 LYS A N 1
ATOM 570 C CA . LYS A 1 73 ? -5.749 2.214 23.564 1.00 70.56 73 LYS A CA 1
ATOM 571 C C . LYS A 1 73 ? -6.171 0.744 23.480 1.00 70.56 73 LYS A C 1
ATOM 573 O O . LYS A 1 73 ? -7.367 0.468 23.529 1.00 70.56 73 LYS A O 1
ATOM 578 N N . LYS A 1 74 ? -5.227 -0.199 23.359 1.00 69.44 74 LYS A N 1
ATOM 579 C CA . LYS A 1 74 ? -5.506 -1.640 23.184 1.00 69.44 74 LYS A CA 1
ATOM 580 C C . LYS A 1 74 ? -6.549 -1.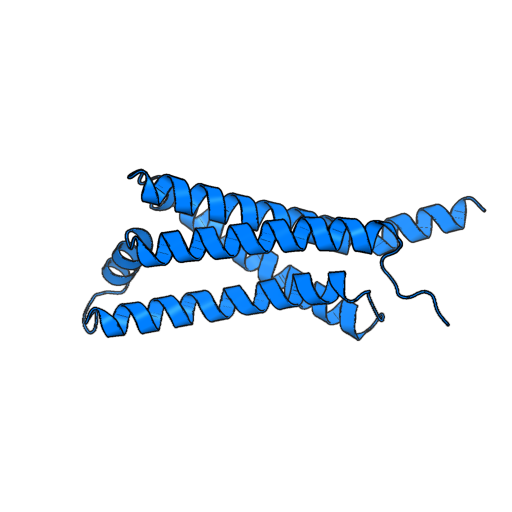902 22.079 1.00 69.44 74 LYS A C 1
ATOM 582 O O . LYS A 1 74 ? -7.540 -2.604 22.297 1.00 69.44 74 LYS A O 1
ATOM 587 N N . LEU A 1 75 ? -6.328 -1.350 20.880 1.00 71.94 75 LEU A N 1
ATOM 588 C CA . LEU A 1 75 ? -7.176 -1.666 19.720 1.00 71.94 75 LEU A CA 1
ATOM 589 C C . LEU A 1 75 ? -7.136 -3.167 19.416 1.00 71.94 75 LEU A C 1
ATOM 591 O O . LEU A 1 75 ? -6.167 -3.850 19.773 1.00 71.94 75 LEU A O 1
ATOM 595 N N . ARG A 1 76 ? -8.163 -3.665 18.726 1.00 76.94 76 ARG A N 1
ATOM 596 C CA . ARG A 1 76 ? -8.148 -5.025 18.181 1.00 76.94 76 ARG A CA 1
ATOM 597 C C . ARG A 1 76 ? -6.960 -5.258 17.254 1.00 76.94 76 ARG A C 1
ATOM 599 O O . ARG A 1 76 ? -6.427 -4.334 16.644 1.00 76.94 76 ARG A O 1
ATOM 606 N N . TRP A 1 77 ? -6.574 -6.525 17.140 1.00 81.12 77 TRP A N 1
ATOM 607 C CA . TRP A 1 77 ? -5.475 -6.962 16.284 1.00 81.12 77 TRP A CA 1
ATOM 608 C C . TRP A 1 77 ? -5.649 -6.531 14.830 1.00 81.12 77 TRP A C 1
ATOM 610 O O . TRP A 1 77 ? -4.679 -6.091 14.223 1.00 81.12 77 TRP A O 1
ATOM 620 N N . SER A 1 78 ? -6.878 -6.557 14.312 1.00 83.00 78 SER A N 1
ATOM 621 C CA . SER A 1 78 ? -7.201 -6.086 12.964 1.00 83.00 78 SER A CA 1
ATOM 622 C C . SER A 1 78 ? -6.728 -4.663 12.697 1.00 83.00 78 SER A C 1
ATOM 624 O O . SER A 1 78 ? -5.974 -4.440 11.755 1.00 83.00 78 SER A O 1
ATOM 626 N N . ALA A 1 79 ? -7.077 -3.726 13.578 1.00 81.81 79 ALA A N 1
ATOM 627 C CA . ALA A 1 79 ? -6.682 -2.323 13.498 1.00 81.81 79 ALA A CA 1
ATOM 628 C C . ALA A 1 79 ? -5.160 -2.102 13.570 1.00 81.81 79 ALA A C 1
ATOM 630 O O . ALA A 1 79 ? -4.664 -1.142 12.983 1.00 81.81 79 ALA A O 1
ATOM 631 N N . ARG A 1 80 ? -4.425 -2.969 14.280 1.00 85.50 80 ARG A N 1
ATOM 632 C CA . ARG A 1 80 ? -2.955 -2.903 14.361 1.00 85.50 80 ARG A CA 1
ATOM 633 C C . ARG A 1 80 ? -2.306 -3.464 13.103 1.00 85.50 80 ARG A C 1
ATOM 635 O O . ARG A 1 80 ? -1.402 -2.838 12.561 1.00 85.50 80 ARG A O 1
ATOM 642 N N . ILE A 1 81 ? -2.795 -4.610 12.633 1.00 87.62 81 ILE A N 1
ATOM 643 C CA . ILE A 1 81 ? -2.258 -5.321 11.471 1.00 87.62 81 ILE A CA 1
ATOM 644 C C . ILE A 1 81 ? -2.396 -4.477 10.205 1.00 87.62 81 ILE A C 1
ATOM 646 O O . ILE A 1 81 ? -1.422 -4.364 9.473 1.00 87.62 81 ILE A O 1
ATOM 650 N N . ILE A 1 82 ? -3.539 -3.820 9.976 1.00 88.94 82 ILE A N 1
ATOM 651 C CA . ILE A 1 82 ? -3.697 -2.942 8.802 1.00 88.94 82 ILE A CA 1
ATOM 652 C C . ILE A 1 82 ? -2.705 -1.769 8.819 1.00 88.94 82 ILE A C 1
ATOM 654 O O . ILE A 1 82 ? -2.130 -1.441 7.788 1.00 88.94 82 ILE A O 1
ATOM 658 N N . GLY A 1 83 ? -2.443 -1.175 9.991 1.00 86.81 83 GLY A N 1
ATOM 659 C CA . GLY A 1 83 ? -1.455 -0.103 10.130 1.00 86.81 83 GLY A CA 1
ATOM 660 C C . GLY A 1 83 ? -0.032 -0.611 9.900 1.00 86.81 83 GLY A C 1
ATOM 661 O O . GLY A 1 83 ? 0.723 -0.019 9.137 1.00 86.81 83 GLY A O 1
ATOM 662 N N . MET A 1 84 ? 0.326 -1.745 10.507 1.00 89.44 84 MET A N 1
ATOM 663 C CA . MET A 1 84 ? 1.646 -2.362 10.331 1.00 89.44 84 MET A CA 1
ATOM 664 C C . MET A 1 84 ? 1.896 -2.802 8.889 1.00 89.44 84 MET A C 1
ATOM 666 O O . MET A 1 84 ? 3.007 -2.632 8.396 1.00 89.44 84 MET A O 1
ATOM 670 N N . TYR A 1 85 ? 0.875 -3.320 8.203 1.00 90.94 85 TYR A N 1
ATOM 671 C CA . TYR A 1 85 ? 0.979 -3.725 6.805 1.00 90.94 85 TYR A CA 1
ATOM 672 C C . TYR A 1 85 ? 1.356 -2.546 5.904 1.00 90.94 85 TYR A C 1
ATOM 674 O O . TYR A 1 85 ? 2.247 -2.693 5.072 1.00 90.94 85 TYR A O 1
ATOM 682 N N . VAL A 1 86 ? 0.758 -1.366 6.128 1.00 89.88 86 VAL A N 1
ATOM 683 C CA . VAL A 1 86 ? 1.119 -0.142 5.394 1.00 89.88 86 VAL A CA 1
ATOM 684 C C . VAL A 1 86 ? 2.593 0.197 5.535 1.00 89.88 86 VAL A C 1
ATOM 686 O O . VAL A 1 86 ? 3.280 0.421 4.538 1.00 89.88 86 VAL A O 1
ATOM 689 N N . ILE A 1 87 ? 3.099 0.197 6.767 1.00 89.75 87 ILE A N 1
ATOM 690 C CA . ILE A 1 87 ? 4.513 0.480 7.028 1.00 89.75 87 ILE A CA 1
ATOM 691 C C . ILE A 1 87 ? 5.403 -0.575 6.370 1.00 89.75 87 ILE A C 1
ATOM 693 O O . ILE A 1 87 ? 6.398 -0.234 5.733 1.00 89.75 87 ILE A O 1
ATOM 697 N N . PHE A 1 88 ? 5.019 -1.847 6.475 1.00 91.38 88 PHE A N 1
ATOM 698 C CA . PHE A 1 88 ? 5.759 -2.958 5.895 1.00 91.38 88 PHE A CA 1
ATOM 699 C C . PHE A 1 88 ? 5.921 -2.812 4.379 1.00 91.38 88 PHE A C 1
ATOM 701 O O . PHE A 1 88 ? 7.055 -2.782 3.904 1.00 91.38 88 PHE A O 1
ATOM 708 N N . TYR A 1 89 ? 4.835 -2.673 3.608 1.00 87.81 89 TYR A N 1
ATOM 709 C CA . TYR A 1 89 ? 4.977 -2.596 2.148 1.00 87.81 89 TYR A CA 1
ATOM 710 C C . TYR A 1 89 ? 5.631 -1.286 1.694 1.00 87.81 89 TYR A C 1
ATOM 712 O O . TYR A 1 89 ? 6.337 -1.287 0.685 1.00 87.81 89 TYR A O 1
ATOM 720 N N . SER A 1 90 ? 5.460 -0.193 2.448 1.00 86.06 90 SER A N 1
ATOM 721 C CA . SER A 1 90 ? 6.099 1.097 2.154 1.00 86.06 90 SER A CA 1
ATOM 722 C C . SER A 1 90 ? 7.622 1.045 2.302 1.00 86.06 90 SER A C 1
ATOM 724 O O . SER A 1 90 ? 8.328 1.742 1.579 1.00 86.06 90 SER A O 1
ATOM 726 N N . ILE A 1 91 ? 8.140 0.201 3.201 1.00 88.19 91 ILE A N 1
ATOM 727 C CA . ILE A 1 91 ? 9.581 -0.056 3.355 1.00 88.19 91 ILE A CA 1
ATOM 728 C C . ILE A 1 91 ? 10.058 -1.108 2.347 1.00 88.19 91 ILE A C 1
ATOM 730 O O . ILE A 1 91 ? 11.104 -0.945 1.719 1.00 88.19 91 ILE A O 1
ATOM 734 N N . MET A 1 92 ? 9.288 -2.183 2.164 1.00 87.00 92 MET A N 1
ATOM 735 C CA . MET A 1 92 ? 9.665 -3.283 1.274 1.00 87.00 92 MET A CA 1
ATOM 736 C C . MET A 1 92 ? 9.689 -2.873 -0.197 1.00 87.00 92 MET A C 1
ATOM 738 O O . MET A 1 92 ? 10.547 -3.350 -0.930 1.00 87.00 92 MET A O 1
ATOM 742 N N . GLY A 1 93 ? 8.801 -1.976 -0.637 1.00 84.19 93 GLY A N 1
ATOM 743 C CA . GLY A 1 93 ? 8.754 -1.501 -2.023 1.00 84.19 93 GLY A CA 1
ATOM 744 C C . GLY A 1 93 ? 10.093 -0.927 -2.509 1.00 84.19 93 GLY A C 1
ATOM 745 O O . GLY A 1 93 ? 10.647 -1.455 -3.474 1.00 84.19 93 GLY A O 1
ATOM 746 N N . PRO A 1 94 ? 10.658 0.095 -1.836 1.00 82.56 94 PRO A N 1
ATOM 747 C CA . PRO A 1 94 ? 11.979 0.635 -2.155 1.00 82.56 94 PRO A CA 1
ATOM 748 C C . PRO A 1 94 ? 13.105 -0.400 -2.087 1.00 82.56 94 PRO A C 1
ATOM 750 O O . PRO A 1 94 ? 13.965 -0.411 -2.964 1.00 82.56 94 PRO A O 1
ATOM 753 N N . ILE A 1 95 ? 13.096 -1.291 -1.088 1.00 86.69 95 ILE A N 1
ATOM 754 C CA . ILE A 1 95 ? 14.118 -2.341 -0.946 1.00 86.69 95 ILE A CA 1
ATOM 755 C C . ILE A 1 95 ? 14.066 -3.309 -2.132 1.00 86.69 95 ILE A C 1
ATOM 757 O O . ILE A 1 95 ? 15.095 -3.605 -2.732 1.00 86.69 95 ILE A O 1
ATOM 761 N N . ILE A 1 96 ? 12.874 -3.778 -2.502 1.00 85.81 96 ILE A N 1
ATOM 762 C CA . ILE A 1 96 ? 12.680 -4.691 -3.633 1.00 85.81 96 ILE A CA 1
ATOM 763 C C . ILE A 1 96 ? 13.063 -4.004 -4.944 1.00 85.81 96 ILE A C 1
ATOM 765 O O . ILE A 1 96 ? 13.778 -4.602 -5.744 1.00 85.81 96 ILE A O 1
ATOM 769 N N . ALA A 1 97 ? 12.662 -2.745 -5.142 1.00 81.38 97 ALA A N 1
ATOM 770 C CA . ALA A 1 97 ? 13.054 -1.963 -6.312 1.00 81.38 97 ALA A CA 1
ATOM 771 C C . ALA A 1 97 ? 14.581 -1.815 -6.413 1.00 81.38 97 ALA A C 1
ATOM 773 O O . ALA A 1 97 ? 15.151 -1.986 -7.489 1.00 81.38 97 ALA A O 1
ATOM 774 N N . PHE A 1 98 ? 15.245 -1.548 -5.286 1.00 81.62 98 PHE A N 1
ATOM 775 C CA . PHE A 1 98 ? 16.697 -1.427 -5.210 1.00 81.62 98 PHE A CA 1
ATOM 776 C C . PHE A 1 98 ? 17.407 -2.751 -5.527 1.00 81.62 98 PHE A C 1
ATOM 778 O O . PHE A 1 98 ? 18.282 -2.783 -6.390 1.00 81.62 98 PHE A O 1
ATOM 785 N N . LEU A 1 99 ? 17.007 -3.856 -4.889 1.00 83.75 99 LEU A N 1
ATOM 786 C CA . LEU A 1 99 ? 17.588 -5.182 -5.131 1.00 83.75 99 LEU A CA 1
ATOM 787 C C . LEU A 1 99 ? 17.366 -5.651 -6.573 1.00 83.75 99 LEU A C 1
ATOM 789 O O . LEU A 1 99 ? 18.276 -6.197 -7.194 1.00 83.75 99 LEU A O 1
ATOM 793 N N . TYR A 1 100 ? 16.178 -5.401 -7.123 1.00 82.38 100 TYR A N 1
ATOM 794 C CA . TYR A 1 100 ? 15.865 -5.709 -8.514 1.00 82.38 100 TYR A CA 1
ATOM 795 C C . TYR A 1 100 ? 16.716 -4.876 -9.482 1.00 82.38 100 TYR A C 1
ATOM 797 O O . TYR A 1 100 ? 17.226 -5.405 -10.469 1.00 82.38 100 TYR A O 1
ATOM 805 N N . GLY A 1 101 ? 16.945 -3.599 -9.166 1.00 79.00 101 GLY A N 1
ATOM 806 C CA . GLY A 1 101 ? 17.834 -2.744 -9.948 1.00 79.00 101 GLY A CA 1
ATOM 807 C C . GLY A 1 101 ? 19.298 -3.183 -9.902 1.00 79.00 101 GLY A C 1
ATOM 808 O O . GLY A 1 101 ? 19.979 -3.149 -10.926 1.00 79.00 101 GLY A O 1
ATOM 809 N N . LEU A 1 102 ? 19.776 -3.672 -8.751 1.00 81.00 102 LEU A N 1
ATOM 810 C CA . LEU A 1 102 ? 21.104 -4.285 -8.648 1.00 81.00 102 LEU A CA 1
ATOM 811 C C . LEU A 1 102 ? 21.214 -5.554 -9.498 1.00 81.00 102 LEU A C 1
ATOM 813 O O . LEU A 1 102 ? 22.199 -5.709 -10.215 1.00 81.00 102 LEU A O 1
ATOM 817 N N . TYR A 1 103 ? 20.207 -6.431 -9.446 1.00 81.88 103 TYR A N 1
ATOM 818 C CA . TYR A 1 103 ? 20.177 -7.677 -10.219 1.00 81.88 103 TYR A CA 1
ATOM 819 C C . TYR A 1 103 ? 20.277 -7.434 -11.732 1.00 81.88 103 TYR A C 1
ATOM 821 O O . TYR A 1 103 ? 20.957 -8.172 -12.437 1.00 81.88 103 TYR A O 1
ATOM 829 N N . LEU A 1 104 ? 19.643 -6.372 -12.227 1.00 80.81 104 LEU A N 1
ATOM 830 C CA . LEU A 1 104 ? 19.641 -6.008 -13.646 1.00 80.81 104 LEU A CA 1
ATOM 831 C C . LEU A 1 104 ? 20.820 -5.129 -14.070 1.00 80.81 104 LEU A C 1
ATOM 833 O O . LEU A 1 104 ? 20.861 -4.672 -15.210 1.00 80.81 104 LEU A O 1
ATOM 837 N N . GLY A 1 105 ? 21.774 -4.877 -13.171 1.00 75.75 105 GLY A N 1
ATOM 838 C CA . GLY A 1 105 ? 22.977 -4.118 -13.496 1.00 75.75 105 GLY A CA 1
ATOM 839 C C . GLY A 1 105 ? 22.722 -2.631 -13.741 1.00 75.75 105 GLY A C 1
ATOM 840 O O . GLY A 1 105 ? 23.485 -1.998 -14.460 1.00 75.75 105 GLY A O 1
ATOM 841 N N . MET A 1 106 ? 21.699 -2.036 -13.118 1.00 77.31 106 MET A N 1
ATOM 842 C CA . MET A 1 106 ? 21.372 -0.605 -13.258 1.00 77.31 106 MET A CA 1
ATOM 843 C C . MET A 1 106 ? 22.397 0.340 -12.593 1.00 77.31 106 MET A C 1
ATOM 845 O O . MET A 1 106 ? 22.138 1.534 -12.422 1.00 77.31 106 MET A O 1
ATOM 849 N N . GLN A 1 107 ? 23.557 -0.182 -12.186 1.00 72.25 107 GLN A N 1
ATOM 850 C CA . GLN A 1 107 ? 24.646 0.571 -11.577 1.00 72.25 107 GLN A CA 1
ATOM 851 C C . GLN A 1 107 ? 25.213 1.545 -12.621 1.00 72.25 107 GLN A C 1
ATOM 853 O O . GLN A 1 107 ? 25.965 1.150 -13.504 1.00 72.25 107 GLN A O 1
ATOM 858 N N . GLY A 1 108 ? 24.808 2.814 -12.545 1.00 68.31 108 GLY A N 1
ATOM 859 C CA . GLY A 1 108 ? 25.210 3.860 -13.493 1.00 68.31 108 GLY A CA 1
ATOM 860 C C . GLY A 1 108 ? 24.057 4.528 -14.242 1.00 68.31 108 GLY A C 1
ATOM 861 O O . GLY A 1 108 ? 24.289 5.522 -14.924 1.00 68.31 108 GLY A O 1
ATOM 862 N N . MET A 1 109 ? 22.819 4.045 -14.090 1.00 77.81 109 MET A N 1
ATOM 863 C CA . MET A 1 109 ? 21.642 4.747 -14.611 1.00 77.81 109 MET A CA 1
ATOM 864 C C . MET A 1 109 ? 21.383 6.025 -13.811 1.00 77.81 109 MET A C 1
ATOM 866 O O . MET A 1 109 ? 21.494 6.050 -12.582 1.00 77.81 109 MET A O 1
ATOM 870 N N . SER A 1 110 ? 20.984 7.089 -14.503 1.00 80.56 110 SER A N 1
ATOM 871 C CA . SER A 1 110 ? 20.496 8.301 -13.849 1.00 80.56 110 SER A CA 1
ATOM 872 C C . SER A 1 110 ? 19.209 8.013 -13.064 1.00 80.56 110 SER A C 1
ATOM 874 O O . SER A 1 110 ? 18.457 7.082 -13.366 1.00 80.56 110 SER A O 1
ATOM 876 N N . ALA A 1 111 ? 18.900 8.850 -12.070 1.00 71.62 111 ALA A N 1
ATOM 877 C CA . ALA A 1 111 ? 17.696 8.686 -11.250 1.00 71.62 111 ALA A CA 1
ATOM 878 C C . ALA A 1 111 ? 16.397 8.638 -12.082 1.00 71.62 111 ALA A C 1
ATOM 880 O O . ALA A 1 111 ? 15.446 7.946 -11.717 1.00 71.62 111 ALA A O 1
ATOM 881 N N . MET A 1 112 ? 16.356 9.344 -13.218 1.00 71.94 112 MET A N 1
ATOM 882 C CA . MET A 1 112 ? 15.202 9.349 -14.118 1.00 71.94 112 MET A CA 1
ATOM 883 C C . MET A 1 112 ? 15.076 8.039 -14.899 1.00 71.94 112 MET A C 1
ATOM 885 O O . MET A 1 112 ? 13.987 7.473 -14.981 1.00 71.94 112 MET A O 1
ATOM 889 N N . GLU A 1 113 ? 16.180 7.524 -15.435 1.00 72.50 113 GLU A N 1
ATOM 890 C CA . GLU A 1 113 ? 16.194 6.247 -16.152 1.00 72.50 113 GLU A CA 1
ATOM 891 C C . GLU A 1 113 ? 15.842 5.094 -15.213 1.00 72.50 113 GLU A C 1
ATOM 893 O O . GLU A 1 113 ? 15.024 4.242 -15.561 1.00 72.50 113 GLU A O 1
ATOM 898 N N . ALA A 1 114 ? 16.375 5.114 -13.988 1.00 71.12 114 ALA A N 1
ATOM 899 C CA . ALA A 1 114 ? 16.052 4.114 -12.983 1.00 71.12 114 ALA A CA 1
ATOM 900 C C . ALA A 1 114 ? 14.565 4.132 -12.597 1.00 71.12 114 ALA A C 1
ATOM 902 O O . ALA A 1 114 ? 13.933 3.085 -12.440 1.00 71.12 114 ALA A O 1
ATOM 903 N N . ARG A 1 115 ? 13.974 5.329 -12.519 1.00 70.56 115 ARG A N 1
ATOM 904 C CA . ARG A 1 115 ? 12.543 5.516 -12.260 1.00 70.56 115 ARG A CA 1
ATOM 905 C C . ARG A 1 115 ? 11.673 5.006 -13.407 1.00 70.56 115 ARG A C 1
ATOM 907 O O . ARG A 1 115 ? 10.711 4.285 -13.155 1.00 70.56 115 ARG A O 1
ATOM 914 N N . ILE A 1 116 ? 11.994 5.350 -14.656 1.00 71.56 116 ILE A N 1
ATOM 915 C CA . ILE A 1 116 ? 11.260 4.862 -15.840 1.00 71.56 116 ILE A CA 1
ATOM 916 C C . ILE A 1 116 ? 11.333 3.336 -15.915 1.00 71.56 116 ILE A C 1
ATOM 918 O O . ILE A 1 116 ? 10.323 2.679 -16.174 1.00 71.56 116 ILE A O 1
ATOM 922 N N . PHE A 1 117 ? 12.510 2.776 -15.649 1.00 74.62 117 PHE A N 1
ATOM 923 C CA . PHE A 1 117 ? 12.721 1.339 -15.624 1.00 74.62 117 PHE A CA 1
ATOM 924 C C . PHE A 1 117 ? 11.846 0.653 -14.565 1.00 74.62 117 PHE A C 1
ATOM 926 O O . PHE A 1 117 ? 11.129 -0.297 -14.877 1.00 74.62 117 PHE A O 1
ATOM 933 N N . GLY A 1 118 ? 11.826 1.178 -13.336 1.00 70.06 118 GLY A N 1
ATOM 934 C CA . GLY A 1 118 ? 10.963 0.670 -12.268 1.00 70.06 118 GLY A CA 1
ATOM 935 C C . GLY A 1 118 ? 9.476 0.701 -12.635 1.00 70.06 118 GLY A C 1
ATOM 936 O O . GLY A 1 118 ? 8.767 -0.269 -12.385 1.00 70.06 118 GLY A O 1
ATOM 937 N N . LEU A 1 119 ? 9.018 1.768 -13.297 1.00 70.00 119 LEU A N 1
ATOM 938 C CA . LEU A 1 119 ? 7.621 1.920 -13.727 1.00 70.00 119 LEU A CA 1
ATOM 939 C C . LEU A 1 119 ? 7.224 0.961 -14.858 1.00 70.00 119 LEU A C 1
ATOM 941 O O . LEU A 1 119 ? 6.071 0.545 -14.931 1.00 70.00 119 LEU A O 1
ATOM 945 N N . ARG A 1 120 ? 8.157 0.603 -15.744 1.00 74.62 120 ARG A N 1
ATOM 946 C CA . ARG A 1 120 ? 7.911 -0.323 -16.865 1.00 74.62 120 ARG A CA 1
ATOM 947 C C . ARG A 1 120 ? 8.197 -1.779 -16.533 1.00 74.62 120 ARG A C 1
ATOM 949 O O . ARG A 1 120 ? 7.816 -2.658 -17.298 1.00 74.62 120 ARG A O 1
ATOM 956 N N . SER A 1 121 ? 8.863 -2.043 -15.416 1.00 82.44 121 SER A N 1
ATOM 957 C CA . SER A 1 121 ? 9.222 -3.396 -15.021 1.00 82.44 121 SER A CA 1
ATOM 958 C C . SER A 1 121 ? 7.972 -4.242 -14.784 1.00 82.44 121 SER A C 1
ATOM 960 O O . SER A 1 121 ? 7.173 -3.972 -13.885 1.00 82.44 121 SER A O 1
ATOM 962 N N . THR A 1 122 ? 7.831 -5.315 -15.562 1.00 85.62 122 THR A N 1
ATOM 963 C CA . THR A 1 122 ? 6.795 -6.336 -15.368 1.00 85.62 122 THR A CA 1
ATOM 964 C C . THR A 1 122 ? 6.829 -6.884 -13.944 1.00 85.62 122 THR A C 1
ATOM 966 O O . THR A 1 122 ? 5.786 -7.027 -13.314 1.00 85.62 122 THR A O 1
ATOM 969 N N . PHE A 1 123 ? 8.026 -7.122 -13.399 1.00 86.62 123 PHE A N 1
ATOM 970 C CA . PHE A 1 123 ? 8.200 -7.623 -12.038 1.00 86.62 123 PHE A CA 1
ATOM 971 C C . PHE A 1 123 ? 7.657 -6.646 -10.987 1.00 86.62 123 PHE A C 1
ATOM 973 O O . PHE A 1 123 ? 6.886 -7.051 -10.119 1.00 86.62 123 PHE A O 1
ATOM 980 N N . MET A 1 124 ? 7.997 -5.357 -11.093 1.00 86.12 124 MET A N 1
ATOM 981 C CA . MET A 1 124 ? 7.526 -4.345 -10.140 1.00 86.12 124 MET A CA 1
ATOM 982 C C . MET A 1 124 ? 6.011 -4.151 -10.219 1.00 86.12 124 MET A C 1
ATOM 984 O O . MET A 1 124 ? 5.355 -4.021 -9.189 1.00 86.12 124 MET A O 1
ATOM 988 N N . ASN A 1 125 ? 5.437 -4.199 -11.422 1.00 87.31 125 ASN A N 1
ATOM 989 C CA . ASN A 1 125 ? 3.991 -4.096 -11.594 1.00 87.31 125 ASN A CA 1
ATOM 990 C C . ASN A 1 125 ? 3.252 -5.337 -11.062 1.00 87.31 125 ASN A C 1
ATOM 992 O O . ASN A 1 125 ? 2.219 -5.187 -10.411 1.00 87.31 125 ASN A O 1
ATOM 996 N N . ILE A 1 126 ? 3.794 -6.548 -11.247 1.00 89.88 126 ILE A N 1
ATOM 997 C CA . ILE A 1 126 ? 3.269 -7.770 -10.609 1.00 89.88 126 ILE A CA 1
ATOM 998 C C . ILE A 1 126 ? 3.338 -7.648 -9.083 1.00 89.88 126 ILE A C 1
ATOM 1000 O O . ILE A 1 126 ? 2.363 -7.957 -8.399 1.00 89.88 126 ILE A O 1
ATOM 1004 N N . TYR A 1 127 ? 4.455 -7.159 -8.543 1.00 89.12 127 TYR A N 1
ATOM 1005 C CA . TYR A 1 127 ? 4.598 -6.915 -7.109 1.00 89.12 127 TYR A CA 1
ATOM 1006 C C . TYR A 1 127 ? 3.523 -5.946 -6.589 1.00 89.12 127 TYR A C 1
ATOM 1008 O O . TYR A 1 127 ? 2.852 -6.254 -5.604 1.00 89.12 127 TYR A O 1
ATOM 1016 N N . SER A 1 128 ? 3.280 -4.827 -7.281 1.00 87.19 128 SER A N 1
ATOM 1017 C CA . SER A 1 128 ? 2.208 -3.884 -6.930 1.00 87.19 128 SER A CA 1
ATOM 1018 C C . SER A 1 128 ? 0.817 -4.524 -6.953 1.00 87.19 128 SER A C 1
ATOM 1020 O O . SER A 1 128 ? 0.020 -4.278 -6.046 1.00 87.19 128 SER A O 1
ATOM 1022 N N . VAL A 1 129 ? 0.527 -5.388 -7.934 1.00 91.62 129 VAL A N 1
ATOM 1023 C CA . VAL A 1 129 ? -0.737 -6.144 -7.991 1.00 91.62 129 VAL A CA 1
ATOM 1024 C C . VAL A 1 129 ? -0.871 -7.082 -6.789 1.00 91.62 129 VAL A C 1
ATOM 1026 O O . VAL A 1 129 ? -1.922 -7.110 -6.151 1.00 91.62 129 VAL A O 1
ATOM 1029 N N . ILE A 1 130 ? 0.187 -7.815 -6.430 1.00 94.00 130 ILE A N 1
ATOM 1030 C CA . ILE A 1 130 ? 0.180 -8.725 -5.275 1.00 94.00 130 ILE A CA 1
ATOM 1031 C C . ILE A 1 130 ? -0.064 -7.953 -3.972 1.00 94.00 130 ILE A C 1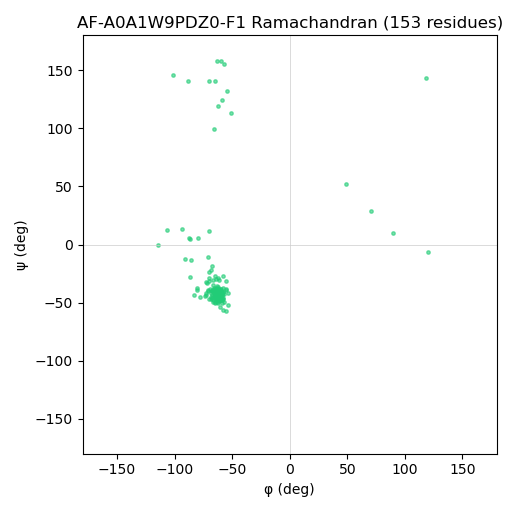
ATOM 1033 O O . ILE A 1 130 ? -0.912 -8.358 -3.175 1.00 94.00 130 ILE A O 1
ATOM 1037 N N . ILE A 1 131 ? 0.626 -6.826 -3.767 1.00 90.88 131 ILE A N 1
ATOM 1038 C CA . ILE A 1 131 ? 0.432 -5.973 -2.585 1.00 90.88 131 ILE A CA 1
ATOM 1039 C C . ILE A 1 131 ? -1.005 -5.464 -2.514 1.00 90.88 131 ILE A C 1
ATOM 1041 O O . ILE A 1 131 ? -1.631 -5.578 -1.458 1.00 90.88 131 ILE A O 1
ATOM 1045 N N . GLY A 1 132 ? -1.547 -4.974 -3.632 1.00 91.81 132 GLY A N 1
ATOM 1046 C CA . GLY A 1 132 ? -2.932 -4.522 -3.705 1.00 91.81 132 GLY A CA 1
ATOM 1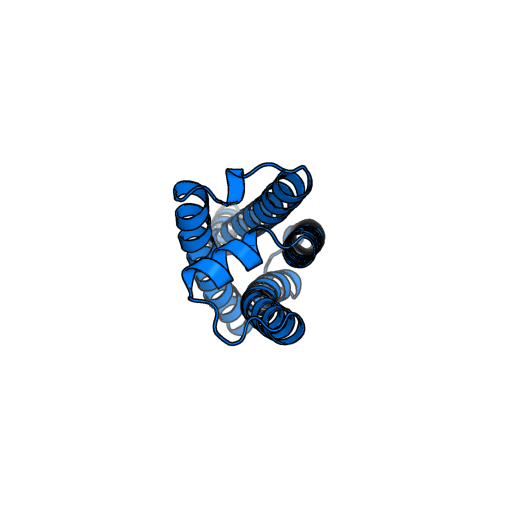047 C C . GLY A 1 132 ? -3.928 -5.644 -3.403 1.00 91.81 132 GLY A C 1
ATOM 1048 O O . GLY A 1 132 ? -4.873 -5.444 -2.645 1.00 91.81 132 GLY A O 1
ATOM 1049 N N . PHE A 1 133 ? -3.688 -6.859 -3.899 1.00 94.38 133 PHE A N 1
ATOM 1050 C CA . PHE A 1 133 ? -4.540 -8.012 -3.609 1.00 94.38 133 PHE A CA 1
ATOM 1051 C C . PHE A 1 133 ? -4.540 -8.373 -2.117 1.00 94.38 133 PHE A C 1
ATOM 1053 O O . PHE A 1 133 ? -5.604 -8.493 -1.506 1.00 94.38 133 PHE A O 1
ATOM 1060 N N . ILE A 1 134 ? -3.357 -8.487 -1.505 1.00 93.88 134 ILE A N 1
ATOM 1061 C CA . ILE A 1 134 ? -3.218 -8.768 -0.068 1.00 93.88 134 ILE A CA 1
ATOM 1062 C C . ILE A 1 134 ? -3.904 -7.672 0.759 1.00 93.88 134 ILE A C 1
ATOM 1064 O O . ILE A 1 134 ? -4.606 -7.971 1.725 1.00 93.88 134 ILE A O 1
ATOM 1068 N N . GLN A 1 135 ? -3.768 -6.410 0.354 1.00 93.12 135 GLN A N 1
ATOM 1069 C CA . GLN A 1 135 ? -4.401 -5.264 1.005 1.00 93.12 135 GLN A CA 1
ATOM 1070 C C . GLN A 1 135 ? -5.930 -5.367 0.994 1.00 93.12 135 GLN A C 1
ATOM 1072 O O . GLN A 1 135 ? -6.571 -5.148 2.021 1.00 93.12 135 GLN A O 1
ATOM 1077 N N . ILE A 1 136 ? -6.529 -5.789 -0.119 1.00 93.88 136 ILE A N 1
ATOM 1078 C CA . ILE A 1 136 ? -7.980 -6.001 -0.213 1.00 93.88 136 ILE A CA 1
ATOM 1079 C C . ILE A 1 136 ? -8.445 -7.169 0.662 1.00 93.88 136 ILE A C 1
ATOM 1081 O O . ILE A 1 136 ? -9.468 -7.062 1.344 1.00 93.88 136 ILE A O 1
ATOM 1085 N N . VAL A 1 137 ? -7.678 -8.258 0.728 1.00 94.31 137 VAL A N 1
ATOM 1086 C CA . VAL A 1 137 ? -7.969 -9.372 1.646 1.00 94.31 137 VAL A CA 1
ATOM 1087 C C . VAL A 1 137 ? -7.931 -8.900 3.104 1.00 94.31 137 VAL A C 1
ATOM 1089 O O . VAL A 1 137 ? -8.863 -9.164 3.871 1.00 94.31 137 VAL A O 1
ATOM 1092 N N . LEU A 1 138 ? -6.892 -8.150 3.483 1.00 92.06 138 LEU A N 1
ATOM 1093 C CA . LEU A 1 138 ? -6.753 -7.577 4.823 1.00 92.06 138 LEU A CA 1
ATOM 1094 C C . LEU A 1 138 ? -7.871 -6.584 5.143 1.00 92.06 138 LEU A C 1
ATOM 1096 O O . LEU A 1 138 ? -8.349 -6.564 6.277 1.00 92.06 138 LEU A O 1
ATOM 1100 N N . PHE A 1 139 ? -8.329 -5.810 4.159 1.00 92.69 139 PHE A N 1
ATOM 1101 C CA . PHE A 1 139 ? -9.459 -4.900 4.307 1.00 92.69 139 PHE A CA 1
ATOM 1102 C C . PHE A 1 139 ? -10.737 -5.654 4.684 1.00 92.69 139 PHE A C 1
ATOM 1104 O O . PHE A 1 139 ? -11.348 -5.334 5.703 1.00 92.69 139 PHE A O 1
ATOM 1111 N N . PHE A 1 140 ? -11.130 -6.680 3.921 1.00 92.00 140 PHE A N 1
ATOM 1112 C CA . PHE A 1 140 ? -12.350 -7.443 4.214 1.00 92.00 140 PHE A CA 1
ATOM 1113 C C . PHE A 1 140 ? -12.271 -8.165 5.558 1.00 92.00 140 PHE A C 1
ATOM 1115 O O . PHE A 1 140 ? -13.244 -8.191 6.319 1.00 92.00 140 PHE A O 1
ATOM 1122 N N . TRP A 1 141 ? -11.103 -8.721 5.881 1.00 92.38 141 TRP A N 1
ATOM 1123 C CA . TRP A 1 141 ? -10.866 -9.345 7.175 1.00 92.38 141 TRP A CA 1
ATOM 1124 C C . TRP A 1 141 ? -10.992 -8.336 8.328 1.00 92.38 141 TRP A C 1
ATOM 1126 O O . TRP A 1 141 ? -11.718 -8.590 9.295 1.00 92.38 141 TRP A O 1
ATOM 1136 N N . ALA A 1 142 ? -10.360 -7.167 8.206 1.00 88.12 142 ALA A N 1
ATOM 1137 C CA . ALA A 1 142 ? -10.426 -6.112 9.210 1.00 88.12 142 ALA A CA 1
ATOM 1138 C C . ALA A 1 142 ? -11.838 -5.529 9.339 1.00 88.12 142 ALA A C 1
ATOM 1140 O O . ALA A 1 142 ? -12.302 -5.328 10.457 1.00 88.12 142 ALA A O 1
ATOM 1141 N N . LEU A 1 143 ? -12.564 -5.336 8.234 1.00 88.44 143 LEU A N 1
ATOM 1142 C CA . LEU A 1 143 ? -13.957 -4.886 8.236 1.00 88.44 143 LEU A CA 1
ATOM 1143 C C . LEU A 1 143 ? -14.848 -5.855 9.028 1.00 88.44 143 LEU A C 1
ATOM 1145 O O . LEU A 1 143 ? -15.614 -5.437 9.900 1.00 88.44 143 LEU A O 1
ATOM 1149 N N . LYS A 1 144 ? -14.703 -7.164 8.776 1.00 85.94 144 LYS A N 1
ATOM 1150 C CA . LYS A 1 144 ? -15.445 -8.210 9.491 1.00 85.94 144 LYS A CA 1
ATOM 1151 C C . LYS A 1 144 ? -15.118 -8.216 10.983 1.00 85.94 144 LYS A C 1
ATOM 1153 O O . LYS A 1 144 ? -16.032 -8.334 11.797 1.00 85.94 144 LYS A O 1
ATOM 1158 N N . ASP A 1 145 ? -13.851 -8.084 11.365 1.00 83.88 145 ASP A N 1
ATOM 1159 C CA . ASP A 1 145 ? -13.461 -8.078 12.778 1.00 83.88 145 ASP A CA 1
ATOM 1160 C C . ASP A 1 145 ? -13.910 -6.797 13.506 1.00 83.88 145 ASP A C 1
ATOM 1162 O O . ASP A 1 145 ? -14.540 -6.866 14.568 1.00 83.88 145 ASP A O 1
ATOM 1166 N N . LEU A 1 146 ? -13.667 -5.629 12.909 1.00 82.00 146 LEU A N 1
ATOM 1167 C CA . LEU A 1 146 ? -13.981 -4.318 13.482 1.00 82.00 146 LEU A CA 1
ATOM 1168 C C . LEU A 1 146 ? -15.487 -4.047 13.586 1.00 82.00 146 LEU A C 1
ATOM 1170 O O . LEU A 1 146 ? -15.896 -3.266 14.452 1.00 82.00 146 LEU A O 1
ATOM 1174 N N . SER A 1 147 ? -16.314 -4.734 12.786 1.00 77.31 147 SER A N 1
ATOM 1175 C CA . SER A 1 147 ? -17.781 -4.713 12.913 1.00 77.31 147 SER A CA 1
ATOM 1176 C C . SER A 1 147 ? -18.273 -5.174 14.292 1.00 77.31 147 SER A C 1
ATOM 1178 O O . SER A 1 147 ? -19.307 -4.714 14.770 1.00 77.31 147 SER A O 1
ATOM 1180 N N . LYS A 1 148 ? -17.498 -6.020 14.985 1.00 75.19 148 LYS A N 1
ATOM 1181 C CA . LYS A 1 148 ? -17.819 -6.519 16.332 1.00 75.19 148 LYS A CA 1
ATOM 1182 C C . LYS A 1 148 ? -17.337 -5.579 17.454 1.00 75.19 148 LYS A C 1
ATOM 1184 O O . LYS A 1 148 ? -17.428 -5.938 18.626 1.00 75.19 148 LYS A O 1
ATOM 1189 N N . GLY A 1 149 ? -16.784 -4.412 17.112 1.00 67.31 149 GLY A N 1
ATOM 1190 C CA . GLY A 1 149 ? -16.215 -3.426 18.036 1.00 67.31 149 GLY A CA 1
ATOM 1191 C C . GLY A 1 149 ? -14.719 -3.191 17.804 1.00 67.31 149 GLY A C 1
ATOM 1192 O O . GLY A 1 149 ? -13.979 -4.114 17.489 1.00 67.31 149 GLY A O 1
ATOM 1193 N N . HIS A 1 150 ? -14.267 -1.944 17.959 1.00 67.25 150 HIS A N 1
ATOM 1194 C CA . HIS A 1 150 ? -12.887 -1.525 17.651 1.00 67.25 150 HIS A CA 1
ATOM 1195 C C . HIS A 1 150 ? -11.888 -1.711 18.801 1.00 67.25 150 HIS A C 1
ATOM 1197 O O . HIS A 1 150 ? -10.690 -1.900 18.583 1.00 67.25 150 HIS A O 1
ATOM 1203 N N . TYR A 1 151 ? -12.384 -1.658 20.033 1.00 64.44 151 TYR A N 1
ATOM 1204 C CA . TYR A 1 1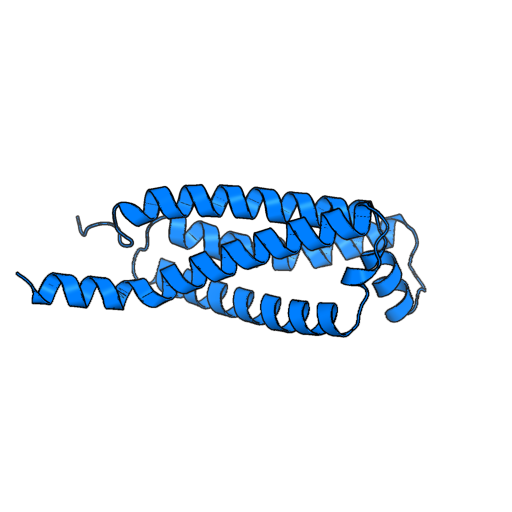51 ? -11.590 -1.851 21.238 1.00 64.44 151 TYR A CA 1
ATOM 1205 C C . TYR A 1 151 ? -11.815 -3.270 21.752 1.00 64.44 151 TYR A C 1
ATOM 1207 O O . TYR A 1 151 ? -12.918 -3.812 21.629 1.00 64.44 151 TYR A O 1
ATOM 1215 N N . LEU A 1 152 ? -10.780 -3.878 22.331 1.00 63.47 152 LEU A N 1
ATOM 1216 C CA . LEU A 1 152 ? -10.985 -5.046 23.184 1.00 63.47 152 LEU A CA 1
ATOM 1217 C C . LEU A 1 152 ? -11.911 -4.593 24.321 1.00 63.47 152 LEU A C 1
ATOM 1219 O O . LEU A 1 152 ? -11.626 -3.573 24.958 1.00 63.47 152 LEU A O 1
ATOM 1223 N N . SER A 1 153 ? -13.052 -5.263 24.527 1.00 53.78 153 SER A N 1
ATOM 1224 C CA . SER A 1 153 ? -13.896 -4.940 25.681 1.00 53.78 153 SER A CA 1
ATOM 1225 C C . SER A 1 153 ? -13.014 -5.038 26.916 1.00 53.78 153 SER A C 1
ATOM 1227 O O . SER A 1 153 ? -12.250 -5.997 27.031 1.00 53.78 153 SER A O 1
ATOM 1229 N N . LYS A 1 154 ? -13.064 -4.027 27.792 1.00 46.88 154 LYS A N 1
ATOM 1230 C CA . LYS A 1 154 ? -12.396 -4.117 29.091 1.00 46.88 154 LYS A CA 1
ATOM 1231 C C . LYS A 1 154 ? -12.857 -5.431 29.731 1.00 46.88 154 LYS A C 1
ATOM 1233 O O . LYS A 1 154 ? -14.058 -5.584 29.942 1.00 46.88 154 LYS A O 1
ATOM 1238 N N . GLY A 1 155 ? -11.926 -6.372 29.889 1.00 37.03 155 GLY A N 1
ATOM 1239 C CA . GLY A 1 155 ? -12.069 -7.424 30.888 1.00 37.03 155 GLY A CA 1
ATOM 1240 C C . GLY A 1 155 ? -12.141 -6.779 32.259 1.00 37.03 155 GLY A C 1
ATOM 1241 O O . GLY A 1 155 ? -11.499 -5.710 32.421 1.00 37.03 155 GLY A O 1
#

Solvent-accessible surface area (backbone atoms only — not comparable to full-atom values): 8294 Å² total; per-residue (Å²): 126,66,70,67,56,55,59,54,55,64,76,43,46,65,61,53,52,47,52,51,53,49,39,51,51,14,48,48,28,32,50,47,17,50,43,42,74,74,72,43,64,66,68,73,35,69,67,48,46,51,51,49,51,55,52,51,50,52,50,46,54,50,20,54,51,39,35,52,49,25,69,75,64,48,37,34,67,50,60,31,50,60,17,50,48,50,54,49,52,67,54,47,50,59,51,51,53,50,54,52,37,58,75,72,60,50,82,83,59,52,76,66,57,50,50,54,48,54,72,67,31,65,67,52,27,51,50,35,27,52,53,11,50,52,36,45,54,51,41,57,52,29,52,62,55,44,72,78,46,58,52,58,75,85,125

Foldseek 3Di:
DVVVVVVQVVVCVLLVVLLVLLLVLLVLLQVLLVCLLVVDCPCVDPVNVVCNVVSLVVSLVSLVVQCVCCVPQVWDPLSNVSSVLSVVCVVVLVVV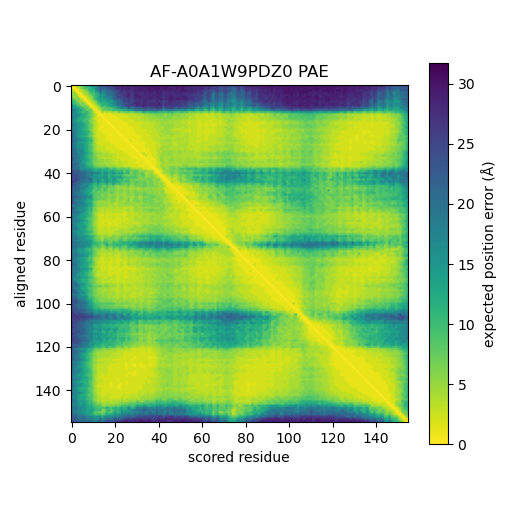LVVVCVVVVVVPPDPVRSVVCCSNDNVNSVVSNVSSVVSNVSSVVSVVVCVVPTHDPDD

Secondary structure (DSSP, 8-state):
--HHHHHHHHTTHHHHHHHHHHHHHHHHHHHHHHHHHTT--GGGSHHHHHHHHHHHHHHHHHHHHHHHHHHHTTB-HHHHHHHHHHHHHHHHHHHHHHHHHHHTT-TT--HHHHHHHHHH-HHHHHHHHHHHHHHHHHHHHHHHHHTT-SBPP--

pLDDT: mean 78.77, std 13.7, range [34.84, 94.38]